Protein AF-A0A2P6P044-F1 (afdb_monomer_lite)

Radius of gyration: 31.02 Å; chains: 1; bounding box: 45×75×76 Å

pLDDT: mean 78.93, std 17.09, range [42.03, 96.75]

InterPro domains:
  IPR019189 Large ribosomal subunit protein mL41 [PF09809] (16-95)
  IPR019189 Large ribosomal subunit protein mL41 [PTHR21338] (10-89)

Foldseek 3Di:
DDDPVVVVPDDPPDPPDPDDPDDQVNDPPPDGPDDPDDDQFDADPVRDTDGDPVSDDDDDDDDCPPPPDDPDDDPPDDDDDVVVVVVVVVVPPDDPDDDDD

Secondary structure (DSSP, 8-state):
---HHHHHHS---PPP-SSS---GGGSPTT-----SPPP-EEE-TTS-EEE-GGGS----PPP-TT----SS--TTSPPP-THHHHHHHHHT--SSSS---

Structure (mmCIF, N/CA/C/O backbone):
data_AF-A0A2P6P044-F1
#
_entry.id   AF-A0A2P6P044-F1
#
loop_
_atom_site.group_PDB
_atom_site.id
_atom_site.type_symbol
_atom_site.label_atom_id
_atom_site.label_alt_id
_atom_site.label_comp_id
_atom_site.label_asym_id
_atom_site.label_entity_id
_atom_site.label_seq_id
_atom_site.pdbx_PDB_ins_code
_atom_site.Cartn_x
_atom_site.Cartn_y
_atom_site.Cartn_z
_atom_site.occupancy
_atom_site.B_iso_or_equiv
_atom_site.auth_seq_id
_atom_site.auth_comp_id
_atom_site.auth_asym_id
_atom_site.auth_atom_id
_atom_site.pdbx_PDB_model_num
ATOM 1 N N . MET A 1 1 ? -5.337 35.857 -38.244 1.00 44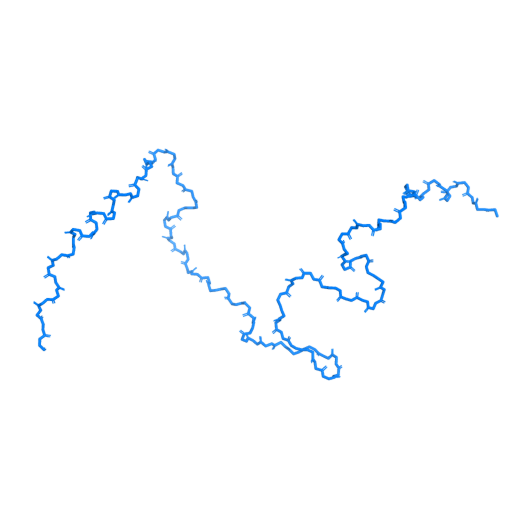.03 1 MET A N 1
ATOM 2 C CA . MET A 1 1 ? -6.501 36.379 -37.496 1.00 44.03 1 MET A CA 1
ATOM 3 C C . MET A 1 1 ? -7.197 35.186 -36.859 1.00 44.03 1 MET A C 1
ATOM 5 O O . MET A 1 1 ? -7.889 34.465 -37.561 1.00 44.03 1 MET A O 1
ATOM 9 N N . PHE A 1 2 ? -6.908 34.904 -35.587 1.00 46.16 2 PHE A N 1
ATOM 10 C CA . PHE A 1 2 ? -7.550 33.810 -34.847 1.00 46.16 2 PHE A CA 1
ATOM 11 C C . PHE A 1 2 ? -8.955 34.264 -34.420 1.00 46.16 2 PHE A C 1
ATOM 13 O O . PHE A 1 2 ? -9.114 35.385 -33.936 1.00 46.16 2 PHE A O 1
ATOM 20 N N . GLY A 1 3 ? -9.979 33.454 -34.696 1.00 42.03 3 GLY A N 1
ATOM 21 C CA . GLY A 1 3 ? -11.387 33.839 -34.561 1.00 42.03 3 GLY A CA 1
ATOM 22 C C . GLY A 1 3 ? -11.851 33.971 -33.106 1.00 42.03 3 GLY A C 1
ATOM 23 O O . GLY A 1 3 ? -11.436 33.210 -32.235 1.00 42.03 3 GLY A O 1
ATOM 24 N N . LEU A 1 4 ? -12.778 34.902 -32.850 1.00 55.28 4 LEU A N 1
ATOM 25 C CA . LEU A 1 4 ? -13.344 35.223 -31.526 1.00 55.28 4 LEU A CA 1
ATOM 26 C C . LEU A 1 4 ? -13.885 33.991 -30.761 1.00 55.28 4 LEU A C 1
ATOM 28 O O . LEU A 1 4 ? -13.844 33.939 -29.534 1.00 55.28 4 LEU A O 1
ATOM 32 N N . ALA A 1 5 ? -14.369 32.982 -31.493 1.00 54.12 5 ALA A N 1
ATOM 33 C CA . ALA A 1 5 ? -14.906 31.740 -30.934 1.00 54.12 5 ALA A CA 1
ATOM 34 C C . ALA A 1 5 ? -13.832 30.831 -30.303 1.00 54.12 5 ALA A C 1
ATOM 36 O O . ALA A 1 5 ? -14.143 30.024 -29.426 1.00 54.12 5 ALA A O 1
ATOM 37 N N . GLU A 1 6 ? -12.572 30.960 -30.721 1.00 52.69 6 GLU A N 1
ATOM 38 C CA . GLU A 1 6 ? -11.450 30.161 -30.215 1.00 52.69 6 GLU A CA 1
ATOM 39 C C . GLU A 1 6 ? -10.987 30.664 -28.836 1.00 52.69 6 GLU A C 1
ATOM 41 O O . GLU A 1 6 ? -10.684 29.872 -27.944 1.00 52.69 6 GLU A O 1
ATOM 46 N N . VAL A 1 7 ? -11.061 31.982 -28.617 1.00 56.06 7 VAL A N 1
ATOM 47 C CA . VAL A 1 7 ? -10.729 32.650 -27.344 1.00 56.06 7 VAL A CA 1
ATOM 48 C C . VAL A 1 7 ? -11.723 32.297 -26.228 1.00 56.06 7 VAL A C 1
ATOM 50 O O . VAL A 1 7 ? -11.341 32.234 -25.063 1.00 56.06 7 VAL A O 1
ATOM 53 N N . LEU A 1 8 ? -12.985 32.017 -26.571 1.00 57.66 8 LEU A N 1
ATOM 54 C CA . LEU A 1 8 ? -14.050 31.715 -25.603 1.00 57.66 8 LEU A CA 1
ATOM 55 C C . LEU A 1 8 ? -14.189 30.216 -25.267 1.00 57.66 8 LEU A C 1
ATOM 57 O O . LEU A 1 8 ? -14.814 29.880 -24.263 1.00 57.66 8 LEU A O 1
ATOM 61 N N . ARG A 1 9 ? -13.614 29.304 -26.072 1.00 57.47 9 ARG A N 1
ATOM 62 C CA . ARG A 1 9 ? -13.657 27.841 -25.831 1.00 57.47 9 ARG A CA 1
ATOM 63 C C . ARG A 1 9 ? -12.541 27.325 -24.921 1.00 57.47 9 ARG A C 1
ATOM 65 O O . ARG A 1 9 ? -12.663 26.228 -24.378 1.00 57.47 9 ARG A O 1
ATOM 72 N N . GLY A 1 10 ? -11.461 28.084 -24.749 1.00 59.28 10 GLY A N 1
ATOM 73 C CA . GLY A 1 10 ? -10.398 27.746 -23.808 1.00 59.28 10 GLY A CA 1
ATOM 74 C C . GLY A 1 10 ? -10.848 28.025 -22.377 1.00 59.28 10 GLY A C 1
ATOM 75 O O . GLY A 1 10 ? -11.158 29.163 -22.038 1.00 59.28 10 GLY A O 1
ATOM 76 N N . GLY A 1 11 ? -10.881 27.004 -21.515 1.00 66.25 11 GLY A N 1
ATOM 77 C CA . GLY A 1 11 ? -11.059 27.213 -20.074 1.00 66.25 11 GLY A CA 1
ATOM 78 C C . GLY A 1 11 ? -10.063 28.247 -19.523 1.00 66.25 11 GLY A C 1
ATOM 79 O O . GLY A 1 11 ? -9.028 28.508 -20.135 1.00 66.25 11 GLY A O 1
ATOM 80 N N . ARG A 1 12 ? -10.374 28.842 -18.360 1.00 65.75 12 ARG A N 1
ATOM 81 C CA . ARG A 1 12 ? -9.567 29.899 -17.718 1.00 65.75 12 ARG A CA 1
ATOM 82 C C . ARG A 1 12 ? -8.067 29.584 -17.815 1.00 65.75 12 ARG A C 1
ATOM 84 O O . ARG A 1 12 ? -7.610 28.610 -17.219 1.00 65.75 12 ARG A O 1
ATOM 91 N N . LEU A 1 13 ? -7.315 30.426 -18.531 1.00 62.97 13 LEU A N 1
ATOM 92 C CA . LEU A 1 13 ? -5.855 30.354 -18.618 1.00 62.97 13 LEU A CA 1
ATOM 93 C C . LEU A 1 13 ? -5.264 30.639 -17.232 1.00 62.97 13 LEU A C 1
ATOM 95 O O . LEU A 1 13 ? -5.025 31.784 -16.852 1.00 62.97 13 LEU A O 1
ATOM 99 N N . VAL A 1 14 ? -5.092 29.583 -16.440 1.00 70.69 14 VAL A N 1
ATOM 100 C CA . VAL A 1 14 ? -4.404 29.634 -15.151 1.00 70.69 14 VAL A CA 1
ATOM 101 C C . VAL A 1 14 ? -2.927 29.300 -15.359 1.00 70.69 14 VAL A C 1
ATOM 103 O O . VAL A 1 14 ? -2.610 28.382 -16.120 1.00 70.69 14 VAL A O 1
ATOM 106 N N . PRO A 1 15 ? -2.001 30.012 -14.695 1.00 73.62 15 PRO A N 1
ATOM 107 C CA . PRO A 1 15 ? -0.589 29.667 -14.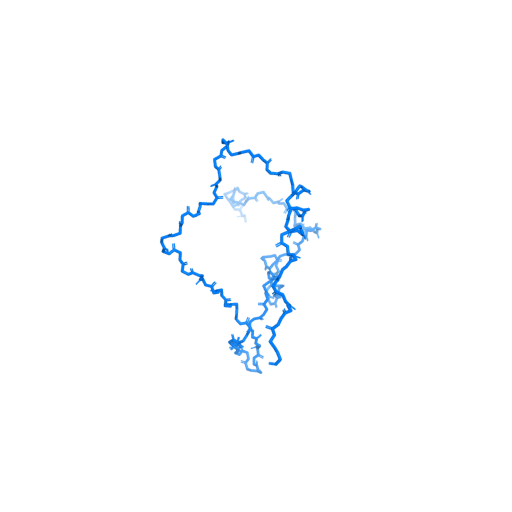763 1.00 73.62 15 PRO A CA 1
ATOM 108 C C . PRO A 1 15 ? -0.372 28.239 -14.247 1.00 73.62 15 PRO A C 1
ATOM 110 O O . PRO A 1 15 ? -1.027 27.796 -13.299 1.00 73.62 15 PRO A O 1
ATOM 113 N N . ALA A 1 16 ? 0.569 27.517 -14.861 1.00 73.44 16 ALA A N 1
ATOM 114 C CA . ALA A 1 16 ? 0.914 26.164 -14.441 1.00 73.44 16 ALA A CA 1
ATOM 115 C C . ALA A 1 16 ? 1.277 26.129 -12.945 1.00 73.44 16 ALA A C 1
ATOM 117 O O . ALA A 1 16 ? 2.056 26.952 -12.453 1.00 73.44 16 ALA A O 1
ATOM 118 N N . LYS A 1 17 ? 0.718 25.160 -12.207 1.00 73.75 17 LYS A N 1
ATOM 119 C CA . LYS A 1 17 ? 1.009 24.983 -10.778 1.00 73.75 17 LYS A CA 1
ATOM 120 C C . LYS A 1 17 ? 2.485 24.611 -10.595 1.00 73.75 17 LYS A C 1
ATOM 122 O O . LYS A 1 17 ? 2.885 23.504 -10.932 1.00 73.75 17 LYS A O 1
ATOM 127 N N . ARG A 1 18 ? 3.283 25.525 -10.026 1.00 68.44 18 ARG A N 1
ATOM 128 C CA . ARG A 1 18 ? 4.734 25.336 -9.811 1.00 68.44 18 ARG A CA 1
ATOM 129 C C . ARG A 1 18 ? 5.085 24.534 -8.548 1.00 68.44 18 ARG A C 1
ATOM 131 O O . ARG A 1 18 ? 6.090 23.841 -8.539 1.00 68.44 18 ARG A O 1
ATOM 138 N N . LYS A 1 19 ? 4.277 24.623 -7.481 1.00 71.25 19 LYS A N 1
ATOM 139 C CA . LYS A 1 19 ? 4.550 24.031 -6.149 1.00 71.25 19 LYS A CA 1
ATOM 140 C C . LYS A 1 19 ? 3.444 23.065 -5.700 1.00 71.25 19 LYS A C 1
ATOM 142 O O . LYS A 1 19 ? 2.817 23.265 -4.666 1.00 71.25 19 LYS A O 1
ATOM 147 N N . GLY A 1 20 ? 3.144 22.057 -6.513 1.00 75.88 20 GLY A N 1
ATOM 148 C CA . GLY A 1 20 ? 2.200 20.989 -6.169 1.00 75.88 20 GLY A CA 1
ATOM 149 C C . GLY A 1 20 ? 2.887 19.628 -6.158 1.00 75.88 20 GLY A C 1
ATOM 150 O O . GLY A 1 20 ? 3.938 19.462 -6.773 1.00 75.88 20 GLY A O 1
ATOM 151 N N . SER A 1 21 ? 2.291 18.637 -5.488 1.00 80.94 21 SER A N 1
ATOM 152 C CA . SER A 1 21 ? 2.785 17.262 -5.589 1.00 80.94 21 SER A CA 1
ATOM 153 C C . SER A 1 21 ? 2.725 16.800 -7.042 1.00 80.94 21 SER A C 1
ATOM 155 O O . SER A 1 21 ? 1.674 16.826 -7.686 1.00 80.94 21 SER A O 1
ATOM 157 N N . TRP A 1 22 ? 3.873 16.383 -7.566 1.00 83.25 22 TRP A N 1
ATOM 158 C CA . TRP A 1 22 ? 3.962 15.868 -8.921 1.00 83.25 22 TRP A CA 1
ATOM 159 C C . TRP A 1 22 ? 3.222 14.536 -9.019 1.00 83.25 22 TRP A C 1
ATOM 161 O O . TRP A 1 22 ? 3.535 13.604 -8.276 1.00 83.25 22 TRP A O 1
ATOM 171 N N . THR A 1 23 ? 2.260 14.410 -9.929 1.00 87.50 23 THR A N 1
ATOM 172 C CA . THR A 1 23 ? 1.573 13.134 -10.172 1.00 87.50 23 THR A CA 1
ATOM 173 C C . THR A 1 23 ? 1.927 12.602 -11.552 1.00 87.50 23 THR A C 1
ATOM 175 O O . THR A 1 23 ? 2.309 13.362 -12.439 1.00 87.50 23 THR A O 1
ATOM 178 N N . THR A 1 24 ? 1.723 11.302 -11.765 1.00 88.62 24 THR A N 1
ATOM 179 C CA . THR A 1 24 ? 1.923 10.642 -13.066 1.00 88.62 24 THR A CA 1
ATOM 180 C C . THR A 1 24 ? 1.220 11.356 -14.226 1.00 88.62 24 THR A C 1
ATOM 182 O O . THR A 1 24 ? 1.692 11.289 -15.348 1.00 88.62 24 THR A O 1
ATOM 185 N N . LYS A 1 25 ? 0.101 12.052 -13.980 1.00 85.31 25 LYS A N 1
ATOM 186 C CA . LYS A 1 25 ? -0.669 12.743 -15.030 1.00 85.31 25 LYS A CA 1
ATOM 187 C C . LYS A 1 25 ? -0.094 14.101 -15.424 1.00 85.31 25 LYS A C 1
ATOM 189 O O . LYS A 1 25 ? -0.405 14.592 -16.497 1.00 85.31 25 LYS A O 1
ATOM 194 N N . PHE A 1 26 ? 0.737 14.687 -14.570 1.00 83.69 26 PHE A N 1
ATOM 195 C CA . PHE A 1 26 ? 1.393 15.967 -14.833 1.00 83.69 26 PHE A CA 1
ATOM 196 C C . PHE A 1 26 ? 2.822 15.787 -15.353 1.00 83.69 26 PHE A C 1
ATOM 198 O O . PHE A 1 26 ? 3.538 16.765 -15.502 1.00 83.69 26 PHE A O 1
ATOM 205 N N . THR A 1 27 ? 3.243 14.545 -15.612 1.00 83.44 27 THR A N 1
ATOM 206 C CA . THR A 1 27 ? 4.614 14.204 -15.996 1.00 83.44 27 THR A CA 1
ATOM 207 C C . THR A 1 27 ? 4.804 14.274 -17.518 1.00 83.44 27 THR A C 1
ATOM 209 O O . THR A 1 27 ? 3.897 13.840 -18.228 1.00 83.44 27 THR A O 1
ATOM 212 N N . PRO A 1 28 ? 5.935 14.795 -18.051 1.00 86.69 28 PRO A N 1
ATOM 213 C CA . PRO A 1 28 ? 6.211 14.742 -19.484 1.00 86.69 28 PRO A CA 1
ATOM 214 C C . PRO A 1 28 ? 6.327 13.295 -19.972 1.00 86.69 28 PRO A C 1
ATOM 216 O O . PRO A 1 28 ? 6.579 12.368 -19.196 1.00 86.69 28 PRO A O 1
ATOM 219 N N . HIS A 1 29 ? 6.167 13.114 -21.282 1.00 85.81 29 HIS A N 1
ATOM 220 C CA . HIS A 1 29 ? 6.286 11.812 -21.926 1.00 85.81 29 HIS A CA 1
ATOM 221 C C . HIS A 1 29 ? 7.649 11.167 -21.612 1.00 85.81 29 HIS A C 1
ATOM 223 O O . HIS A 1 29 ? 8.691 11.794 -21.786 1.00 85.81 29 HIS A O 1
ATOM 229 N N . GLY A 1 30 ? 7.638 9.918 -21.138 1.00 84.44 30 GLY A N 1
ATOM 230 C CA . GLY A 1 30 ? 8.840 9.153 -20.781 1.00 84.44 30 GLY A CA 1
ATOM 231 C C . GLY A 1 30 ? 9.183 9.122 -19.288 1.00 84.44 30 GLY A C 1
ATOM 232 O O . GLY A 1 30 ? 9.920 8.235 -18.865 1.00 84.44 30 GLY A O 1
ATOM 233 N N . ALA A 1 31 ? 8.617 10.007 -18.462 1.00 86.94 31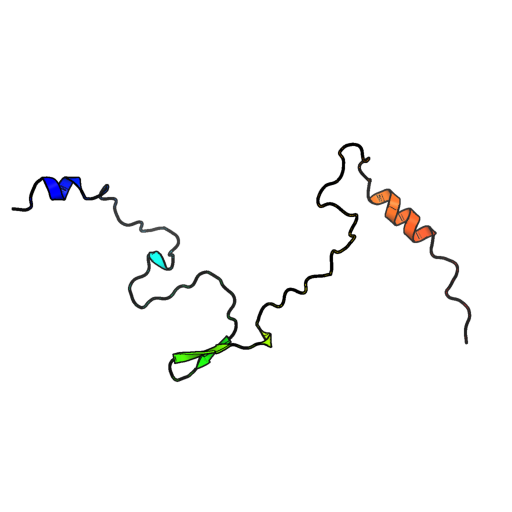 ALA A N 1
ATOM 234 C CA . ALA A 1 31 ? 8.807 9.932 -17.016 1.00 86.94 31 ALA A CA 1
ATOM 235 C C . ALA A 1 31 ? 7.632 9.205 -16.327 1.00 86.94 31 ALA A C 1
ATOM 237 O O . ALA A 1 31 ? 6.471 9.603 -16.404 1.00 86.94 31 ALA A O 1
ATOM 238 N N . ASN A 1 32 ? 7.956 8.116 -15.623 1.00 85.81 32 ASN A N 1
ATOM 239 C CA . ASN A 1 32 ? 6.997 7.229 -14.962 1.00 85.81 32 ASN A CA 1
ATOM 240 C C . ASN A 1 32 ? 7.174 7.285 -13.439 1.00 85.81 32 ASN A C 1
ATOM 242 O O . ASN A 1 32 ? 7.980 6.556 -12.873 1.00 85.81 32 ASN A O 1
ATOM 246 N N . LYS A 1 33 ? 6.406 8.142 -12.750 1.00 89.31 33 LYS A N 1
ATOM 247 C CA . LYS A 1 33 ? 6.491 8.285 -11.279 1.00 89.31 33 LYS A CA 1
ATOM 248 C C . LYS A 1 33 ? 5.799 7.158 -10.488 1.00 89.31 33 LYS A C 1
ATOM 250 O O . LYS A 1 33 ? 6.115 6.937 -9.325 1.00 89.31 33 LYS A O 1
ATOM 255 N N . GLY A 1 34 ? 4.831 6.463 -11.088 1.00 90.25 34 GLY A N 1
ATOM 256 C CA . GLY A 1 34 ? 4.016 5.457 -10.391 1.00 90.25 34 GLY A CA 1
ATOM 257 C C . GLY A 1 34 ? 2.979 6.045 -9.418 1.00 90.25 34 GLY A C 1
ATOM 258 O O . GLY A 1 34 ? 2.760 7.260 -9.374 1.00 90.25 34 GLY A O 1
ATOM 259 N N . LYS A 1 35 ? 2.288 5.160 -8.683 1.00 92.06 35 LYS A N 1
ATOM 260 C CA . LYS A 1 35 ? 1.168 5.478 -7.767 1.00 92.06 35 LYS A CA 1
ATOM 261 C C . LYS A 1 35 ? 1.314 4.880 -6.358 1.00 92.06 35 LYS A C 1
ATOM 263 O O . LYS A 1 35 ? 0.342 4.848 -5.619 1.00 92.06 35 LYS A O 1
ATOM 268 N N . GLY A 1 36 ? 2.513 4.423 -5.991 1.00 91.56 36 GLY A N 1
ATOM 269 C CA . GLY A 1 36 ? 2.765 3.799 -4.684 1.00 91.56 36 GLY A CA 1
ATOM 270 C C . GLY A 1 36 ? 2.270 2.354 -4.566 1.00 91.56 36 GLY A C 1
ATOM 271 O O . GLY A 1 36 ? 2.079 1.868 -3.461 1.00 91.56 36 GLY A O 1
ATOM 272 N N . VAL A 1 37 ? 2.047 1.673 -5.693 1.00 92.31 37 VAL A N 1
ATOM 273 C CA . VAL A 1 37 ? 1.698 0.246 -5.720 1.00 92.31 37 VAL A CA 1
ATOM 274 C C . VAL A 1 37 ? 2.958 -0.593 -5.502 1.00 92.31 37 VAL A C 1
ATOM 276 O O . VAL A 1 37 ? 4.001 -0.305 -6.092 1.00 92.31 37 VAL A O 1
ATOM 279 N N . THR A 1 38 ? 2.850 -1.637 -4.682 1.00 91.88 38 THR A N 1
ATOM 280 C CA . THR A 1 38 ? 3.928 -2.603 -4.427 1.00 91.88 38 THR A CA 1
ATOM 281 C C . THR A 1 38 ? 4.243 -3.416 -5.693 1.00 91.88 38 THR A C 1
ATOM 283 O O . THR A 1 38 ? 3.314 -3.876 -6.360 1.00 91.88 38 THR A O 1
ATOM 286 N N . PRO A 1 39 ? 5.522 -3.623 -6.059 1.00 92.12 39 PRO A N 1
ATOM 287 C CA . PRO A 1 39 ? 5.873 -4.394 -7.250 1.00 92.12 39 PRO A CA 1
ATOM 288 C C . PRO A 1 39 ? 5.590 -5.893 -7.059 1.00 92.12 39 PRO A C 1
ATOM 290 O O . PRO A 1 39 ? 6.050 -6.498 -6.095 1.00 92.12 39 PRO A O 1
ATOM 293 N N . VAL A 1 40 ? 4.883 -6.504 -8.014 1.00 95.69 40 VAL A N 1
ATOM 294 C CA . VAL A 1 40 ? 4.510 -7.939 -7.992 1.00 95.69 40 VAL A CA 1
ATOM 295 C C . VAL A 1 40 ? 5.555 -8.819 -8.698 1.00 95.69 40 VAL A C 1
ATOM 297 O O . VAL A 1 40 ? 5.514 -10.041 -8.645 1.00 95.69 40 VAL A O 1
ATOM 300 N N . GLY A 1 41 ? 6.521 -8.209 -9.374 1.00 94.88 41 GLY A N 1
ATOM 301 C CA . GLY A 1 41 ? 7.491 -8.909 -10.205 1.00 94.88 41 GLY A CA 1
ATOM 302 C C . GLY A 1 41 ? 8.575 -7.980 -10.733 1.00 94.88 41 GLY A C 1
ATOM 303 O O . GLY A 1 41 ? 8.772 -6.874 -10.210 1.00 94.88 41 GLY A O 1
ATOM 304 N N . ILE A 1 42 ? 9.272 -8.420 -11.777 1.00 95.06 42 ILE A N 1
ATOM 305 C CA . ILE A 1 42 ? 10.455 -7.743 -12.319 1.00 95.06 42 ILE A CA 1
ATOM 306 C C . ILE A 1 42 ? 10.361 -7.531 -13.832 1.00 95.06 42 ILE A C 1
ATOM 308 O O . ILE A 1 42 ? 9.760 -8.316 -14.562 1.00 95.06 42 ILE A O 1
ATOM 312 N N . HIS A 1 43 ? 11.003 -6.468 -14.319 1.00 95.12 43 HIS A N 1
ATOM 313 C CA . HIS A 1 43 ? 11.202 -6.277 -15.753 1.00 95.12 43 HIS A CA 1
ATOM 314 C C . HIS A 1 43 ? 12.378 -7.133 -16.231 1.00 95.12 43 HIS A C 1
ATOM 316 O O . HIS A 1 43 ? 13.429 -7.191 -15.596 1.00 95.12 43 HIS A O 1
ATOM 322 N N . THR A 1 44 ? 12.202 -7.783 -17.372 1.00 96.31 44 THR A N 1
ATOM 323 C CA . THR A 1 44 ? 13.239 -8.560 -18.054 1.00 96.31 44 THR A CA 1
ATOM 324 C C . THR A 1 44 ? 14.113 -7.655 -18.924 1.00 96.31 44 THR A C 1
ATOM 326 O O . THR A 1 44 ? 13.721 -6.547 -19.295 1.00 96.31 44 THR A O 1
ATOM 329 N N . LYS A 1 45 ? 15.281 -8.158 -19.345 1.00 95.25 45 LYS A N 1
ATOM 330 C CA . LYS A 1 45 ? 16.229 -7.429 -20.210 1.00 95.25 45 LYS A CA 1
ATOM 331 C C . LYS A 1 45 ? 15.605 -6.905 -21.516 1.00 95.25 45 LYS A C 1
ATOM 333 O O . LYS A 1 45 ? 16.073 -5.907 -22.048 1.00 95.25 45 LYS A O 1
ATOM 338 N N . ARG A 1 46 ? 14.568 -7.572 -22.039 1.00 95.88 46 ARG A N 1
ATOM 339 C CA . ARG A 1 46 ? 13.881 -7.210 -23.296 1.00 95.88 46 ARG A CA 1
ATOM 340 C C . ARG A 1 46 ? 12.585 -6.413 -23.079 1.00 95.88 46 ARG A C 1
ATOM 342 O O . ARG A 1 46 ? 11.784 -6.311 -23.998 1.00 95.88 46 ARG A O 1
ATOM 349 N N . GLY A 1 47 ? 12.357 -5.876 -21.879 1.00 92.56 47 GLY A N 1
ATOM 350 C CA . GLY A 1 47 ? 11.193 -5.032 -21.583 1.00 92.56 47 GLY A CA 1
ATOM 351 C C . GLY A 1 47 ? 9.889 -5.787 -21.297 1.00 92.56 47 GLY A C 1
ATOM 352 O O . GLY A 1 47 ? 8.875 -5.149 -21.039 1.00 92.56 47 GLY A O 1
ATOM 353 N N . LEU A 1 48 ? 9.899 -7.125 -21.290 1.00 96.75 48 LEU A N 1
ATOM 354 C CA . LEU A 1 48 ? 8.770 -7.915 -20.780 1.00 96.75 48 LEU A CA 1
ATOM 355 C C . LEU A 1 48 ? 8.715 -7.837 -19.253 1.00 96.75 48 LEU A C 1
ATOM 357 O O . LEU A 1 48 ? 9.738 -7.584 -18.615 1.00 96.75 48 LEU A O 1
ATOM 361 N N . TYR A 1 49 ? 7.556 -8.125 -18.669 1.00 96.00 49 TYR A N 1
ATOM 362 C CA . TYR A 1 49 ? 7.367 -8.178 -17.221 1.00 96.00 49 TYR A CA 1
ATOM 363 C C . TYR A 1 49 ? 7.121 -9.618 -16.766 1.00 96.00 49 TYR A C 1
ATOM 365 O O . TYR A 1 49 ? 6.222 -10.283 -17.278 1.00 96.00 49 TYR A O 1
ATOM 373 N N . LEU A 1 50 ? 7.924 -10.097 -15.818 1.00 96.38 50 LEU A N 1
ATOM 374 C CA . LEU A 1 50 ? 7.777 -11.411 -15.201 1.00 96.38 50 LEU A CA 1
ATOM 375 C C . LEU A 1 50 ? 7.103 -11.243 -13.838 1.00 96.38 50 LEU A C 1
ATOM 377 O O . LEU A 1 50 ? 7.613 -10.519 -12.985 1.00 96.38 50 LEU A O 1
ATOM 381 N N . VAL A 1 51 ? 5.957 -11.896 -13.651 1.00 95.81 51 VAL A N 1
ATOM 382 C CA . VAL A 1 51 ? 5.170 -11.839 -12.412 1.00 95.81 51 VAL A CA 1
ATOM 383 C C . VAL A 1 51 ? 5.622 -12.952 -11.470 1.00 95.81 51 VAL A C 1
ATOM 385 O O . VAL A 1 51 ? 5.604 -14.118 -11.859 1.00 95.81 51 VAL A O 1
ATOM 388 N N . ASP A 1 52 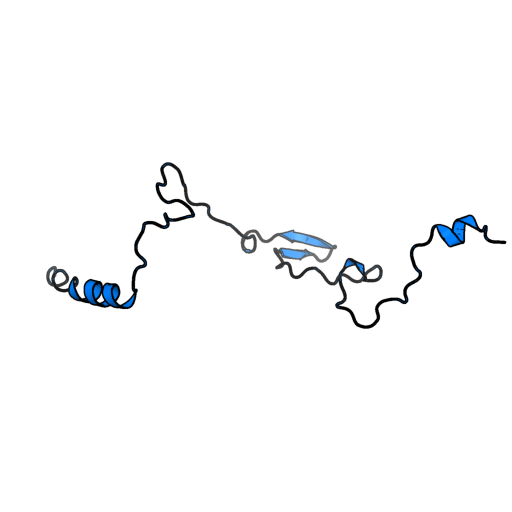? 5.966 -12.604 -10.228 1.00 95.38 52 ASP A N 1
ATOM 389 C CA . ASP A 1 52 ? 6.340 -13.582 -9.207 1.00 95.38 52 ASP A CA 1
ATOM 390 C C . ASP A 1 52 ? 5.077 -14.024 -8.442 1.00 95.38 52 ASP A C 1
ATOM 392 O O . ASP A 1 52 ? 4.476 -13.202 -7.739 1.00 95.38 52 ASP A O 1
ATOM 396 N N . PRO A 1 53 ? 4.657 -15.302 -8.507 1.00 94.06 53 PRO A N 1
ATOM 397 C CA . PRO A 1 53 ? 3.444 -15.759 -7.822 1.00 94.06 53 PRO A CA 1
ATOM 398 C C . PRO A 1 53 ? 3.532 -15.591 -6.298 1.00 94.06 53 PRO A C 1
ATOM 400 O O . PRO A 1 53 ? 2.530 -15.294 -5.660 1.00 94.06 53 PRO A O 1
ATOM 403 N N . ASN A 1 54 ? 4.739 -15.670 -5.729 1.00 93.75 54 ASN A N 1
ATOM 404 C CA . ASN A 1 54 ? 4.982 -15.504 -4.292 1.00 93.75 54 ASN A CA 1
ATOM 405 C C . ASN A 1 54 ? 4.790 -14.061 -3.796 1.00 93.75 54 ASN A C 1
ATOM 407 O O . ASN A 1 54 ? 4.556 -13.847 -2.612 1.00 93.75 54 ASN A O 1
ATOM 411 N N . LYS A 1 55 ? 4.918 -13.059 -4.677 1.00 93.06 55 LYS A N 1
ATOM 412 C CA . LYS A 1 55 ? 4.708 -11.638 -4.333 1.00 93.06 55 LYS A CA 1
ATOM 413 C C . LYS A 1 55 ? 3.273 -11.188 -4.579 1.00 93.06 55 LYS A C 1
ATOM 415 O O . LYS A 1 55 ? 2.919 -10.048 -4.274 1.00 93.06 55 LYS A O 1
ATOM 420 N N . LYS A 1 56 ? 2.448 -12.051 -5.170 1.00 92.81 56 LYS A N 1
ATOM 421 C CA . LYS A 1 56 ? 1.040 -11.766 -5.394 1.00 92.81 56 LYS A CA 1
ATOM 422 C C . LYS A 1 56 ? 0.317 -11.797 -4.050 1.00 92.81 56 LYS A C 1
ATOM 424 O O . LYS A 1 56 ? 0.449 -12.747 -3.289 1.00 92.81 56 LYS A O 1
ATOM 429 N N . LEU A 1 57 ? -0.469 -10.758 -3.778 1.00 92.75 57 LEU A N 1
ATOM 430 C CA . LEU A 1 57 ? -1.340 -10.729 -2.611 1.00 92.75 57 LEU A CA 1
ATOM 431 C C . LEU A 1 57 ? -2.379 -11.853 -2.729 1.00 92.75 57 LEU A C 1
ATOM 433 O O . LEU A 1 57 ? -3.215 -11.816 -3.634 1.00 92.75 57 LEU A O 1
ATOM 437 N N . ASN A 1 58 ? -2.314 -12.832 -1.826 1.00 93.38 58 ASN A N 1
ATOM 438 C CA . ASN A 1 58 ? -3.350 -13.843 -1.653 1.00 93.38 58 ASN A CA 1
ATOM 439 C C . ASN A 1 58 ? -4.199 -13.466 -0.439 1.00 93.38 58 ASN A C 1
ATOM 441 O O . ASN A 1 58 ? -3.682 -13.385 0.673 1.00 93.38 58 ASN A O 1
ATOM 445 N N . ILE A 1 59 ? -5.480 -13.188 -0.663 1.00 95.50 59 ILE A N 1
ATOM 446 C CA . ILE A 1 59 ? -6.430 -12.906 0.413 1.00 95.50 59 ILE A CA 1
ATOM 447 C C . ILE A 1 59 ? -7.226 -14.186 0.622 1.00 95.50 59 ILE A C 1
ATOM 449 O O . ILE A 1 59 ? -8.065 -14.535 -0.206 1.00 95.50 59 ILE A O 1
ATOM 453 N N . GLU A 1 60 ? -6.933 -14.894 1.706 1.00 95.44 60 GLU A N 1
ATOM 454 C CA . GLU A 1 60 ? -7.668 -16.097 2.080 1.00 95.44 60 GLU A CA 1
ATOM 455 C C . GLU A 1 60 ? -8.994 -15.685 2.709 1.00 95.44 60 GLU A C 1
ATOM 457 O O . GLU A 1 60 ? -9.040 -15.052 3.765 1.00 95.44 60 GLU A O 1
ATOM 462 N N . MET A 1 61 ? -10.079 -15.988 2.004 1.00 95.12 61 MET A N 1
ATOM 463 C CA . MET A 1 61 ? -11.419 -15.713 2.488 1.00 95.12 61 MET A CA 1
ATOM 464 C C . MET A 1 61 ? -11.880 -16.897 3.343 1.00 95.12 61 MET A C 1
ATOM 466 O O . MET A 1 61 ? -11.904 -18.018 2.830 1.00 95.12 61 MET A O 1
ATOM 470 N N . PRO A 1 62 ? -12.245 -16.686 4.619 1.00 94.19 62 PRO A N 1
ATOM 471 C CA . PRO A 1 62 ? -12.892 -17.729 5.399 1.00 94.19 62 PRO A CA 1
ATOM 472 C C . PRO A 1 62 ? -14.303 -17.984 4.861 1.00 94.19 62 PRO A C 1
ATOM 474 O O . PRO A 1 62 ? -14.929 -17.091 4.284 1.00 94.19 62 PRO A O 1
ATOM 477 N N . ASP A 1 63 ? -14.809 -19.194 5.080 1.00 95.00 63 ASP A N 1
ATOM 478 C CA . ASP A 1 63 ? -16.208 -19.491 4.805 1.00 95.00 63 ASP A CA 1
ATOM 479 C C . ASP A 1 63 ? -17.103 -18.784 5.833 1.00 95.00 63 ASP A C 1
ATOM 481 O O . ASP A 1 63 ? -16.800 -18.757 7.028 1.00 95.00 63 ASP A O 1
ATOM 485 N N . LEU A 1 64 ? -18.172 -18.158 5.350 1.00 93.50 64 LEU A N 1
ATOM 486 C CA . LEU A 1 64 ? -19.092 -17.343 6.149 1.00 93.50 64 LEU A CA 1
ATOM 487 C C . LEU A 1 64 ? -20.518 -17.907 6.139 1.00 93.50 64 LEU A C 1
ATOM 489 O O . LEU A 1 64 ? -21.445 -17.225 6.585 1.00 93.50 64 LEU A O 1
ATOM 493 N N . THR A 1 65 ? -20.723 -19.122 5.624 1.00 94.38 65 THR A N 1
ATOM 494 C CA . THR A 1 65 ? -22.023 -19.797 5.714 1.00 94.38 65 THR A CA 1
ATOM 495 C C . THR A 1 65 ? -22.425 -19.986 7.178 1.00 94.38 65 THR A C 1
ATOM 497 O O . THR A 1 65 ? -21.614 -20.406 8.000 1.00 94.38 65 THR A O 1
ATOM 500 N N . ASP A 1 66 ? -23.673 -19.637 7.498 1.00 93.06 66 ASP A N 1
ATOM 501 C CA . ASP A 1 66 ? -24.280 -19.741 8.836 1.00 93.06 66 ASP A CA 1
ATOM 502 C C . ASP A 1 66 ? -23.596 -18.917 9.947 1.00 93.06 66 ASP A C 1
ATOM 504 O O . ASP A 1 66 ? -23.733 -19.198 11.138 1.00 93.06 66 ASP A O 1
ATOM 508 N N . PHE A 1 67 ? -22.887 -17.844 9.581 1.00 94.06 67 PHE A N 1
ATOM 509 C CA . PHE A 1 67 ? -22.247 -16.958 10.552 1.00 94.06 67 PHE A CA 1
ATOM 510 C C . PHE A 1 67 ? -23.258 -16.004 11.212 1.00 94.06 67 PHE A C 1
ATOM 512 O O . PHE A 1 67 ? -23.794 -15.091 10.583 1.00 94.06 67 PHE A O 1
ATOM 519 N N . GLU A 1 68 ? -23.504 -16.183 12.511 1.00 94.25 68 GLU A N 1
ATOM 520 C CA . GLU A 1 68 ? -24.480 -15.380 13.268 1.00 94.25 68 GLU A CA 1
ATOM 521 C C . GLU A 1 68 ? -24.020 -13.934 13.534 1.00 94.25 68 GLU A C 1
ATOM 523 O O . GLU A 1 68 ? -24.838 -13.040 13.791 1.00 94.25 68 GLU A O 1
ATOM 528 N N . LEU A 1 69 ? -22.706 -13.683 13.496 1.00 93.94 69 LEU A N 1
ATOM 529 C CA . LEU A 1 69 ? -22.144 -12.375 13.817 1.00 93.94 69 LEU A CA 1
ATOM 530 C C . LEU A 1 69 ? -22.390 -11.375 12.686 1.00 93.94 69 LEU A C 1
ATOM 532 O O . LEU A 1 69 ? -22.073 -11.601 11.520 1.00 93.94 69 LEU A O 1
ATOM 536 N N . LYS A 1 70 ? -22.906 -10.208 13.070 1.00 94.12 70 LYS A N 1
ATOM 537 C CA . LYS A 1 70 ? -23.178 -9.082 12.174 1.00 94.12 70 LYS A CA 1
ATOM 538 C C . LYS A 1 70 ? -22.071 -8.025 12.294 1.00 94.12 70 LYS A C 1
ATOM 540 O O . LYS A 1 70 ? -21.459 -7.909 13.355 1.00 94.12 70 LYS A O 1
ATOM 545 N N . PRO A 1 71 ? -21.850 -7.185 11.263 1.00 96.00 71 PRO A N 1
ATOM 546 C CA . PRO A 1 71 ? -20.866 -6.094 11.316 1.00 96.00 71 PRO A CA 1
ATOM 547 C C . PRO A 1 71 ? -21.201 -5.011 12.356 1.00 96.00 71 PRO A C 1
ATOM 549 O O . PRO A 1 71 ? -20.358 -4.175 12.676 1.00 96.00 71 PRO A O 1
ATOM 552 N N . TYR A 1 72 ? -22.427 -5.022 12.884 1.00 95.81 72 TYR A N 1
ATOM 553 C CA . TYR A 1 72 ? -22.910 -4.076 13.879 1.00 95.81 72 TYR A CA 1
ATOM 554 C C . TYR A 1 72 ? -23.518 -4.803 15.071 1.00 95.81 72 TYR A C 1
ATOM 556 O O . TYR A 1 72 ? -24.032 -5.917 14.957 1.00 95.81 72 TYR A O 1
ATOM 564 N N . VAL A 1 73 ? -23.510 -4.115 16.208 1.00 94.88 73 VAL A N 1
ATOM 565 C CA . VAL A 1 73 ? -24.106 -4.575 17.462 1.00 94.88 73 VAL A CA 1
ATOM 566 C C . VAL A 1 73 ? -25.283 -3.665 17.808 1.00 94.88 73 VAL A C 1
ATOM 568 O O . VAL A 1 73 ? -25.276 -2.478 17.480 1.00 94.88 73 VAL A O 1
ATOM 571 N N . SER A 1 74 ? -26.304 -4.216 18.465 1.00 94.56 74 SER A N 1
ATOM 572 C CA . SER A 1 74 ? -27.431 -3.426 18.966 1.00 94.56 74 SER A CA 1
ATOM 573 C C . SER A 1 74 ? -26.983 -2.411 20.022 1.00 94.56 74 SER A C 1
ATOM 575 O O . SER A 1 74 ? -26.190 -2.725 20.910 1.00 94.56 74 SER A O 1
ATOM 577 N N . TRP A 1 75 ? -27.574 -1.215 19.984 1.00 94.88 75 TRP A N 1
ATOM 578 C CA . TRP A 1 75 ? -27.388 -0.161 20.987 1.00 94.88 75 TRP A CA 1
ATOM 579 C C . TRP A 1 75 ? -27.831 -0.569 22.395 1.00 94.88 75 TRP A C 1
ATOM 581 O O . TRP A 1 75 ? -27.391 0.032 23.372 1.00 94.88 75 TRP A O 1
ATOM 591 N N . THR A 1 76 ? -28.686 -1.589 22.503 1.00 95.50 76 THR A N 1
ATOM 592 C CA . THR A 1 76 ? -29.169 -2.129 23.780 1.00 95.50 76 THR A CA 1
ATOM 593 C C . THR A 1 76 ? -28.061 -2.837 24.563 1.00 95.50 76 THR A C 1
ATOM 595 O O . THR A 1 76 ? -28.152 -2.960 25.782 1.00 95.50 76 THR A O 1
ATOM 598 N N . VAL A 1 77 ? -27.009 -3.313 23.887 1.00 92.50 77 VAL A N 1
ATOM 599 C CA . VAL A 1 77 ? -25.940 -4.082 24.532 1.00 92.50 77 VAL A CA 1
ATOM 600 C C . VAL A 1 77 ? -25.099 -3.163 25.433 1.00 92.50 77 VAL A C 1
ATOM 602 O O . VAL A 1 77 ? -24.610 -2.127 24.971 1.00 92.50 77 VAL A O 1
ATOM 605 N N . PRO A 1 78 ? -24.880 -3.515 26.716 1.00 90.56 78 PRO A N 1
ATOM 606 C CA . PRO A 1 78 ? -24.085 -2.694 27.621 1.00 90.56 78 PRO A CA 1
ATOM 607 C C . PRO A 1 78 ? -22.607 -2.665 27.205 1.00 90.56 78 PRO A C 1
ATOM 609 O O . PRO A 1 78 ? -22.023 -3.671 26.801 1.00 90.56 78 PRO A O 1
ATOM 612 N N . LYS A 1 79 ? -21.964 -1.500 27.348 1.00 87.19 79 LYS A N 1
ATOM 613 C CA . LYS A 1 79 ? -20.536 -1.322 27.035 1.00 87.19 79 LYS A CA 1
ATOM 614 C C . LYS A 1 79 ? -19.668 -2.054 28.062 1.00 87.19 79 LYS A C 1
ATOM 616 O O . LYS A 1 79 ? -19.711 -1.746 29.252 1.00 87.19 79 LYS A O 1
ATOM 621 N N . LEU A 1 80 ? -18.835 -2.985 27.601 1.00 83.50 80 LEU A N 1
ATOM 622 C CA . LEU A 1 80 ? -17.908 -3.725 28.461 1.00 83.50 80 LEU A CA 1
ATOM 623 C C . LEU A 1 80 ? -16.731 -2.836 28.908 1.00 83.50 80 LEU A C 1
ATOM 625 O O . LEU A 1 80 ? -16.067 -2.208 28.085 1.00 83.50 80 LEU A O 1
ATOM 629 N N . LYS A 1 81 ? -16.423 -2.820 30.214 1.00 81.50 81 LYS A N 1
ATOM 630 C CA . LYS A 1 81 ? -15.194 -2.213 30.761 1.00 81.50 81 LYS A CA 1
ATOM 631 C C . LYS A 1 81 ? -14.090 -3.277 30.821 1.00 81.50 81 LYS A C 1
ATOM 633 O O . LYS A 1 81 ? -14.110 -4.154 31.680 1.00 81.50 81 LYS A O 1
ATOM 638 N N . TYR A 1 82 ? -13.119 -3.187 29.913 1.00 68.44 82 TYR A N 1
ATOM 639 C CA . TYR A 1 82 ? -12.109 -4.225 29.640 1.00 68.44 82 TYR A CA 1
ATOM 640 C C . TYR A 1 82 ? -11.278 -4.671 30.865 1.00 68.44 82 TYR A C 1
ATOM 642 O O . TYR A 1 82 ? -10.874 -5.827 30.955 1.00 68.44 82 TYR A O 1
ATOM 650 N N . LYS A 1 83 ? 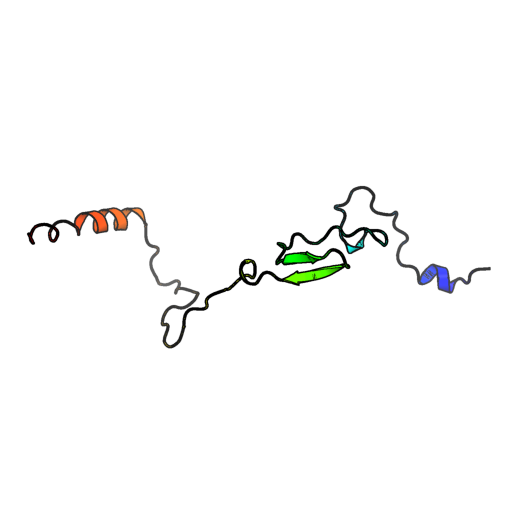-11.076 -3.791 31.858 1.00 59.03 83 LYS A N 1
ATOM 651 C CA . LYS A 1 83 ? -10.256 -4.086 33.049 1.00 59.03 83 LYS A CA 1
ATOM 652 C C . LYS A 1 83 ? -10.832 -5.163 33.981 1.00 59.03 83 LYS A C 1
ATOM 654 O O . LYS A 1 83 ? -10.062 -5.810 34.676 1.00 59.03 83 LYS A O 1
ATOM 659 N N . ALA A 1 84 ? -12.146 -5.389 33.991 1.00 60.03 84 ALA A N 1
ATOM 660 C CA . ALA A 1 84 ? -12.758 -6.376 34.889 1.00 60.03 84 ALA A CA 1
ATOM 661 C C . ALA A 1 84 ? -12.622 -7.825 34.380 1.00 60.03 84 ALA A C 1
ATOM 663 O O . ALA A 1 84 ? -12.587 -8.759 35.172 1.00 60.03 84 ALA A O 1
ATOM 664 N N . LYS A 1 85 ? -12.517 -8.016 33.057 1.00 56.03 85 LYS A N 1
ATOM 665 C CA . LYS A 1 85 ? -12.572 -9.337 32.408 1.00 56.03 85 LYS A CA 1
ATOM 666 C C . LYS A 1 85 ? -11.221 -10.065 32.420 1.00 56.03 85 LYS A C 1
ATOM 668 O O . LYS A 1 85 ? -11.189 -11.275 32.605 1.00 56.03 85 LYS A O 1
ATOM 673 N N . LEU A 1 86 ? -10.114 -9.322 32.307 1.00 57.81 86 LEU A N 1
ATOM 674 C CA . LEU A 1 86 ? -8.751 -9.874 32.374 1.00 57.81 86 LEU A CA 1
ATOM 675 C C . LEU A 1 86 ? -8.449 -10.486 33.757 1.00 57.81 86 LEU A C 1
ATOM 677 O O . LEU A 1 86 ? -7.860 -11.558 33.845 1.00 57.81 86 LEU A O 1
ATOM 681 N N . ALA A 1 87 ? -8.916 -9.829 34.828 1.00 59.75 87 ALA A N 1
ATOM 682 C CA . ALA A 1 87 ? -8.768 -10.297 36.208 1.00 59.75 87 ALA A CA 1
ATOM 683 C C . ALA A 1 87 ? -9.561 -11.589 36.480 1.00 59.75 87 ALA A C 1
ATOM 685 O O . ALA A 1 87 ? -9.100 -12.448 37.220 1.00 59.75 87 ALA A O 1
ATOM 686 N N . GLN A 1 88 ? -10.722 -11.757 35.841 1.00 62.47 88 GLN A N 1
ATOM 687 C CA . GLN A 1 88 ? -11.547 -12.967 35.956 1.00 62.47 88 GLN A CA 1
ATOM 688 C C . GLN A 1 88 ? -10.966 -14.139 35.148 1.00 62.47 88 GLN A C 1
ATOM 690 O O . GLN A 1 88 ? -11.003 -15.279 35.596 1.00 62.47 88 GLN A O 1
ATOM 695 N N . GLN A 1 89 ? -10.376 -13.867 33.978 1.00 61.81 89 GLN A N 1
ATOM 696 C CA . GLN A 1 89 ? -9.743 -14.888 33.130 1.00 61.81 89 GLN A CA 1
ATOM 697 C C . GLN A 1 89 ? -8.461 -15.467 33.747 1.00 61.81 89 GLN A C 1
ATOM 699 O O . GLN A 1 89 ? -8.197 -16.655 33.593 1.00 61.81 89 GLN A O 1
ATOM 704 N N . GLN A 1 90 ? -7.692 -14.653 34.477 1.00 60.62 90 GLN A N 1
ATOM 705 C CA . GLN A 1 90 ? -6.496 -15.101 35.204 1.00 60.62 90 GLN A CA 1
ATOM 706 C C . GLN A 1 90 ? -6.830 -15.942 36.448 1.00 60.62 90 GLN A C 1
ATOM 708 O O . GLN A 1 90 ? -6.007 -16.741 36.878 1.00 60.62 90 GLN A O 1
ATOM 713 N N . GLN A 1 91 ? -8.037 -15.803 37.006 1.00 58.75 91 GLN A N 1
ATOM 714 C CA . GLN A 1 91 ? -8.487 -16.553 38.186 1.00 58.75 91 GLN A CA 1
ATOM 715 C C . GLN A 1 91 ? -9.083 -17.934 37.851 1.00 58.75 91 GLN A C 1
ATOM 717 O O . GLN A 1 91 ? -9.234 -18.757 38.746 1.00 58.75 91 GLN A O 1
ATOM 722 N N . LEU A 1 92 ? -9.385 -18.216 36.577 1.00 56.38 92 LEU A N 1
ATOM 723 C CA . LEU A 1 92 ? -9.977 -19.483 36.115 1.00 56.38 92 LEU A CA 1
ATOM 724 C C . LEU A 1 92 ? -8.951 -20.491 35.550 1.00 56.38 92 LEU A C 1
ATOM 726 O O . LEU A 1 92 ? -9.348 -21.543 35.063 1.00 56.38 92 LEU A O 1
ATOM 730 N N . GLN A 1 93 ? -7.645 -20.202 35.619 1.00 56.91 93 GLN A N 1
ATOM 731 C CA . GLN A 1 93 ? -6.580 -21.176 35.327 1.00 56.91 93 GLN A CA 1
ATOM 732 C C . GLN A 1 93 ? -5.724 -21.477 36.567 1.00 56.91 93 GLN A C 1
ATOM 734 O O . GLN A 1 93 ? -4.600 -20.990 36.681 1.00 56.91 93 GLN A O 1
ATOM 739 N N . PRO A 1 94 ? -6.245 -22.262 37.518 1.00 52.44 94 PRO A N 1
ATOM 740 C CA . PRO A 1 94 ? -5.366 -23.186 38.235 1.00 52.44 94 PRO A CA 1
AT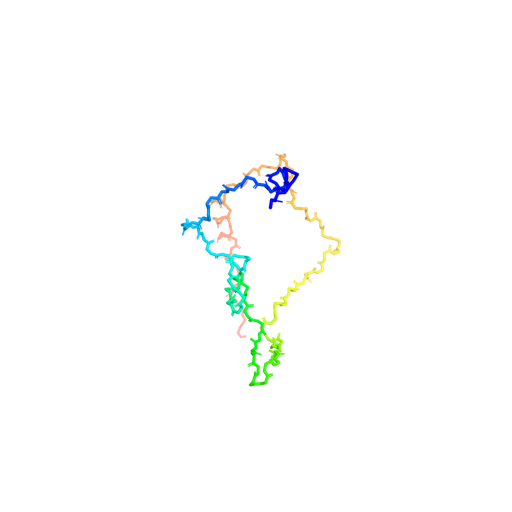OM 741 C C . PRO A 1 94 ? -6.062 -24.535 38.485 1.00 52.44 94 PRO A C 1
ATOM 743 O O . PRO A 1 94 ? -6.754 -24.667 39.486 1.00 52.44 94 PRO A O 1
ATOM 746 N N . ALA A 1 95 ? -5.902 -25.538 37.606 1.00 57.72 95 ALA A N 1
ATOM 747 C CA . ALA A 1 95 ? -6.221 -26.931 37.984 1.00 57.72 95 ALA A CA 1
ATOM 748 C C . ALA A 1 95 ? -5.680 -28.047 37.066 1.00 57.72 95 ALA A C 1
ATOM 750 O O . ALA A 1 95 ? -5.502 -29.153 37.552 1.00 57.72 95 ALA A O 1
ATOM 751 N N . GLU A 1 96 ? -5.400 -27.825 35.776 1.00 56.91 96 GLU A N 1
ATOM 752 C CA . GLU A 1 96 ? -5.159 -28.955 34.849 1.00 56.91 96 GLU A CA 1
ATOM 753 C C . GLU A 1 96 ? -3.811 -28.877 34.119 1.00 56.91 96 GLU A C 1
ATOM 755 O O . GLU A 1 96 ? -3.762 -28.813 32.894 1.00 56.91 96 GLU A O 1
ATOM 760 N N . LYS A 1 97 ? -2.689 -28.847 34.852 1.00 55.28 97 LYS A N 1
ATOM 761 C CA . LYS A 1 97 ? -1.353 -29.116 34.276 1.00 55.28 97 LYS A CA 1
ATOM 762 C C . LYS A 1 97 ? -0.420 -29.860 35.234 1.00 55.28 97 LYS A C 1
ATOM 764 O O . LYS A 1 97 ? 0.775 -29.616 35.215 1.00 55.28 97 LYS A O 1
ATOM 769 N N . GLU A 1 98 ? -0.929 -30.779 36.048 1.00 54.62 98 GLU A N 1
ATOM 770 C CA . GLU A 1 98 ? -0.068 -31.718 36.780 1.00 54.62 98 GLU A CA 1
ATOM 771 C C . GLU A 1 98 ? -0.718 -33.100 36.806 1.00 54.62 98 GLU A C 1
ATOM 773 O O . GLU A 1 98 ? -1.492 -33.403 37.704 1.00 54.62 98 GLU A O 1
ATOM 778 N N . THR A 1 99 ? -0.478 -33.901 35.760 1.00 52.59 99 THR A N 1
ATOM 779 C CA . THR A 1 99 ? -0.261 -35.367 35.788 1.00 52.59 99 THR A CA 1
ATOM 780 C C . THR A 1 99 ? -0.360 -35.949 34.373 1.00 52.59 99 THR A C 1
ATOM 782 O O . THR A 1 99 ? -1.444 -36.197 33.865 1.00 52.59 99 THR A O 1
ATOM 785 N N . SER A 1 100 ? 0.786 -36.208 33.745 1.00 48.09 100 SER A N 1
ATOM 786 C CA . SER A 1 100 ? 1.044 -37.473 33.040 1.00 48.09 100 SER A CA 1
ATOM 787 C C . SER A 1 100 ? 2.515 -37.513 32.633 1.00 48.09 100 SER A C 1
ATOM 789 O O . SER A 1 100 ? 2.959 -36.757 31.767 1.00 48.09 100 SER A O 1
ATOM 791 N N . THR A 1 101 ? 3.224 -38.359 33.371 1.00 47.34 101 THR A N 1
ATOM 792 C CA . THR A 1 101 ? 4.548 -38.937 33.138 1.00 47.34 101 THR A CA 1
ATOM 793 C C . THR A 1 101 ? 4.757 -39.417 31.707 1.00 47.34 101 THR A C 1
ATOM 795 O O . THR A 1 101 ? 3.770 -39.886 31.098 1.00 47.34 101 THR A O 1
#

Organism: NCBI:txid1890364

Sequence (101 aa):
MFGLAEVLRGGRLVPAKRKGSWTTKFTPHGANKGKGVTPVGIHTKRGLYLVDPNKKLNIEMPDLTDFELKPYVSWTVPKLKYKAKLAQQQQLQPAEKETST